Protein AF-A0A8S9HDH8-F1 (afdb_monomer_lite)

Structure (mmCIF, N/CA/C/O backbone):
data_AF-A0A8S9HDH8-F1
#
_entry.id   AF-A0A8S9HDH8-F1
#
loop_
_atom_site.group_PDB
_atom_site.id
_atom_site.type_symbol
_atom_site.label_atom_id
_atom_site.label_alt_id
_atom_site.label_comp_id
_atom_site.label_asym_id
_atom_site.label_entity_id
_atom_site.label_seq_id
_atom_site.pdbx_PDB_ins_code
_atom_site.Cartn_x
_atom_site.Cartn_y
_atom_site.Cartn_z
_atom_site.occupancy
_atom_site.B_iso_or_equiv
_atom_site.auth_seq_id
_atom_site.auth_comp_id
_atom_site.auth_asym_id
_atom_site.auth_atom_id
_atom_site.pdbx_PDB_model_num
ATOM 1 N N . MET A 1 1 ? -14.592 -12.353 -37.040 1.00 45.69 1 MET A N 1
ATOM 2 C CA . MET A 1 1 ? -13.306 -12.241 -36.327 1.00 45.69 1 MET A CA 1
ATOM 3 C C . MET A 1 1 ? -13.633 -12.365 -34.852 1.00 45.69 1 MET A C 1
ATOM 5 O O . MET A 1 1 ? -14.355 -11.521 -34.333 1.00 45.69 1 MET A O 1
ATOM 9 N N . GLU A 1 2 ? -13.282 -13.496 -34.252 1.00 48.47 2 GLU A N 1
ATOM 10 C CA . GLU A 1 2 ? -13.649 -13.841 -32.876 1.00 48.47 2 GLU A CA 1
ATOM 11 C C . GLU A 1 2 ? -12.754 -13.052 -31.911 1.00 48.47 2 GLU A C 1
ATOM 13 O O . GLU A 1 2 ? -11.534 -13.036 -32.070 1.00 48.47 2 GLU A O 1
ATOM 18 N N . LYS A 1 3 ? -13.358 -12.305 -30.980 1.00 42.41 3 LYS A N 1
ATOM 19 C CA . LYS A 1 3 ? -12.619 -11.524 -29.980 1.00 42.41 3 LYS A CA 1
ATOM 20 C C . LYS A 1 3 ? -12.257 -12.448 -28.823 1.00 42.41 3 LYS A C 1
ATOM 22 O O . LYS A 1 3 ? -13.151 -12.921 -28.127 1.00 42.41 3 LYS A O 1
ATOM 27 N N . VAL A 1 4 ? -10.964 -12.681 -28.629 1.00 42.66 4 VAL A N 1
ATOM 28 C CA . VAL A 1 4 ? -10.442 -13.410 -27.470 1.00 42.66 4 VAL A CA 1
ATOM 29 C C . VAL A 1 4 ? -10.281 -12.418 -26.322 1.00 42.66 4 VAL A C 1
ATOM 31 O O . VAL A 1 4 ? -9.554 -11.435 -26.446 1.00 42.66 4 VAL A O 1
ATOM 34 N N . ASP A 1 5 ? -11.006 -12.654 -25.233 1.00 46.06 5 ASP A N 1
ATOM 35 C CA . ASP A 1 5 ? -10.967 -11.836 -24.022 1.00 46.06 5 ASP A CA 1
ATOM 36 C C . ASP A 1 5 ? -9.889 -12.396 -23.080 1.00 46.06 5 ASP A C 1
ATOM 38 O O . ASP A 1 5 ? -9.964 -13.555 -22.657 1.00 46.06 5 ASP A O 1
ATOM 42 N N . VAL A 1 6 ? -8.848 -11.608 -22.800 1.00 47.72 6 VAL A N 1
ATOM 43 C CA . VAL A 1 6 ? -7.687 -12.059 -22.018 1.00 47.72 6 VAL A CA 1
ATOM 44 C C . VAL A 1 6 ? -8.043 -12.010 -20.534 1.00 47.72 6 VAL A C 1
ATOM 46 O O . VAL A 1 6 ? -8.053 -10.952 -19.909 1.00 47.72 6 VAL A O 1
ATOM 49 N N . LYS A 1 7 ? -8.352 -13.170 -19.951 1.00 47.00 7 LYS A N 1
ATOM 50 C CA . LYS A 1 7 ? -8.533 -13.318 -18.501 1.00 47.00 7 LYS A CA 1
ATOM 51 C C . LYS A 1 7 ? -7.158 -13.452 -17.845 1.00 47.00 7 LYS A C 1
ATOM 53 O O . LYS A 1 7 ? -6.376 -14.300 -18.259 1.00 47.00 7 LYS A O 1
ATOM 58 N N . CYS A 1 8 ? -6.873 -12.617 -16.842 1.00 50.47 8 CYS A N 1
ATOM 59 C CA . CYS A 1 8 ? -5.623 -12.638 -16.078 1.00 50.47 8 CYS A CA 1
ATOM 60 C C . CYS A 1 8 ? -5.217 -14.068 -15.681 1.00 50.47 8 CYS A C 1
ATOM 62 O O . CYS A 1 8 ? -6.031 -14.809 -15.126 1.00 50.47 8 CYS A O 1
ATOM 64 N N . ILE A 1 9 ? -3.955 -14.428 -15.923 1.00 56.94 9 ILE A N 1
ATOM 65 C CA . ILE A 1 9 ? -3.382 -15.697 -15.470 1.00 56.94 9 ILE A CA 1
ATOM 66 C C . ILE A 1 9 ? -3.136 -15.577 -13.962 1.00 56.94 9 ILE A C 1
ATOM 68 O O . ILE A 1 9 ? -2.291 -14.805 -13.515 1.00 56.94 9 ILE A O 1
ATOM 72 N N . LEU A 1 10 ? -3.920 -16.311 -13.172 1.00 51.31 10 LEU A N 1
ATOM 73 C CA . LEU A 1 10 ? -3.674 -16.528 -11.748 1.00 51.31 10 LEU A CA 1
ATOM 74 C C . LEU A 1 10 ? -2.905 -17.845 -11.607 1.00 51.31 10 LEU A C 1
ATOM 76 O O . LEU A 1 10 ? -3.476 -18.910 -11.829 1.00 51.31 10 LEU A O 1
ATOM 80 N N . GLY A 1 11 ? -1.625 -17.771 -11.251 1.00 54.56 11 GLY A N 1
ATOM 81 C CA . GLY A 1 11 ? -0.756 -18.936 -11.091 1.00 54.56 11 GLY A CA 1
ATOM 82 C C . GLY A 1 11 ? 0.621 -18.558 -10.550 1.00 54.56 11 GLY A C 1
ATOM 83 O O . GLY A 1 11 ? 0.938 -17.373 -10.432 1.00 54.56 11 GLY A O 1
ATOM 84 N N . ASP A 1 12 ? 1.411 -19.569 -10.189 1.00 55.09 12 ASP A N 1
ATOM 85 C CA . ASP A 1 12 ? 2.787 -19.400 -9.715 1.00 55.09 12 ASP A CA 1
ATOM 86 C C . ASP A 1 12 ? 3.665 -18.841 -10.856 1.00 55.09 12 ASP A C 1
ATOM 88 O O . ASP A 1 12 ? 3.761 -19.487 -11.905 1.00 55.09 12 ASP A O 1
ATOM 92 N N . PRO A 1 13 ? 4.275 -17.650 -10.702 1.00 59.09 13 PRO A N 1
ATOM 93 C CA . PRO A 1 13 ? 5.045 -17.001 -11.761 1.00 59.09 13 PRO A CA 1
ATOM 94 C C . PRO A 1 13 ? 6.203 -17.841 -12.306 1.00 59.09 13 PRO A C 1
ATOM 96 O O . PRO A 1 13 ? 6.537 -17.714 -13.482 1.00 59.09 13 PRO A O 1
ATOM 99 N N . GLU A 1 14 ? 6.812 -18.704 -11.486 1.00 63.38 14 GLU A N 1
ATOM 100 C CA . GLU A 1 14 ? 7.918 -19.562 -11.936 1.00 63.38 14 GLU A CA 1
ATOM 101 C C . GLU A 1 14 ? 7.429 -20.654 -12.898 1.00 63.38 14 GLU A C 1
ATOM 103 O O . GLU A 1 14 ? 8.111 -20.985 -13.869 1.00 63.38 14 GLU A O 1
ATOM 108 N N . LEU A 1 15 ? 6.212 -21.157 -12.671 1.00 60.22 15 LEU A N 1
ATOM 109 C CA . LEU A 1 15 ? 5.620 -22.286 -13.392 1.00 60.22 15 LEU A CA 1
ATOM 110 C C . LEU A 1 15 ? 5.023 -21.911 -14.757 1.00 60.22 15 LEU A C 1
ATOM 112 O O . LEU A 1 15 ? 4.694 -22.795 -15.541 1.00 60.22 15 LEU A O 1
ATOM 116 N N . HIS A 1 16 ? 4.830 -20.615 -15.005 1.00 59.84 16 HIS A N 1
ATOM 117 C CA . HIS A 1 16 ? 4.187 -20.076 -16.209 1.00 59.84 16 HIS A CA 1
ATOM 118 C C . HIS A 1 16 ? 5.083 -19.085 -16.961 1.00 59.84 16 HIS A C 1
ATOM 120 O O . HIS A 1 16 ? 4.613 -18.342 -17.822 1.00 59.84 16 HIS A O 1
ATOM 126 N N . SER A 1 17 ? 6.368 -19.045 -16.606 1.00 59.41 17 SER A N 1
ATOM 127 C CA . SER A 1 17 ? 7.366 -18.161 -17.211 1.00 59.41 17 SER A CA 1
ATOM 128 C C . SER A 1 17 ? 7.632 -18.486 -18.686 1.00 59.41 17 SER A C 1
ATOM 130 O O . SER A 1 17 ? 7.970 -17.597 -19.457 1.00 59.41 17 SER A O 1
ATOM 132 N N . ASP A 1 18 ? 7.408 -19.735 -19.088 1.00 65.06 18 ASP A N 1
ATOM 133 C CA . ASP A 1 18 ? 7.492 -20.243 -20.458 1.00 65.06 18 ASP A CA 1
ATOM 134 C C . ASP A 1 18 ? 6.336 -19.785 -21.364 1.00 65.06 18 ASP A C 1
ATOM 136 O O . ASP A 1 18 ? 6.474 -19.786 -22.585 1.00 65.06 18 ASP A O 1
ATOM 140 N N . LEU A 1 19 ? 5.205 -19.372 -20.779 1.00 60.44 19 LEU A N 1
ATOM 141 C CA . LEU A 1 19 ? 4.045 -18.840 -21.506 1.00 60.44 19 LEU A CA 1
ATOM 142 C C . LEU A 1 19 ? 4.206 -17.364 -21.897 1.00 60.44 19 LEU A C 1
ATOM 144 O O . LEU A 1 19 ? 3.358 -16.823 -22.609 1.00 60.44 19 LEU A O 1
ATOM 148 N N . VAL A 1 20 ? 5.261 -16.707 -21.414 1.00 57.09 20 VAL A N 1
ATOM 149 C CA . VAL A 1 20 ? 5.584 -15.315 -21.724 1.00 57.09 20 VAL A CA 1
ATOM 150 C C . VAL A 1 20 ? 6.832 -15.316 -22.603 1.00 57.09 20 VAL A C 1
ATOM 152 O O . VAL A 1 20 ? 7.953 -15.388 -22.104 1.00 57.09 20 VAL A O 1
ATOM 155 N N . GLU A 1 21 ? 6.633 -15.267 -23.922 1.00 57.78 21 GLU A N 1
ATOM 156 C CA . GLU A 1 21 ? 7.729 -15.041 -24.870 1.00 57.78 21 GLU A CA 1
ATOM 157 C C . GLU A 1 21 ? 8.337 -13.662 -24.603 1.00 57.78 21 GLU A C 1
ATOM 159 O O . GLU A 1 21 ? 7.633 -12.659 -24.683 1.00 57.78 21 GLU A O 1
ATOM 164 N N . ASP A 1 22 ? 9.627 -13.657 -24.257 1.00 58.78 22 ASP A N 1
ATOM 165 C CA . ASP A 1 22 ? 10.461 -12.497 -23.947 1.00 58.78 22 ASP A CA 1
ATOM 166 C C . ASP A 1 22 ? 9.836 -11.524 -22.935 1.00 58.78 22 ASP A C 1
ATOM 168 O O . ASP A 1 22 ? 9.003 -10.678 -23.256 1.00 58.78 22 ASP A O 1
ATOM 172 N N . VAL A 1 23 ? 10.294 -11.593 -21.678 1.00 56.50 23 VAL A N 1
ATOM 173 C CA . VAL A 1 23 ? 9.988 -10.548 -20.694 1.00 56.50 23 VAL A CA 1
ATOM 174 C C . VAL A 1 23 ? 10.459 -9.220 -21.273 1.00 56.50 23 VAL A C 1
ATOM 176 O O . VAL A 1 23 ? 11.662 -8.966 -21.361 1.00 56.50 23 VAL A O 1
ATOM 179 N N . ASP A 1 24 ? 9.491 -8.400 -21.675 1.00 69.75 24 ASP A N 1
ATOM 180 C CA . ASP A 1 24 ? 9.718 -7.080 -22.233 1.00 69.75 24 ASP A CA 1
ATOM 181 C C . ASP A 1 24 ? 10.707 -6.329 -21.333 1.00 69.75 24 ASP A C 1
ATOM 183 O O . ASP A 1 24 ? 10.499 -6.178 -20.120 1.00 69.75 24 ASP A O 1
ATOM 187 N N . CYS A 1 25 ? 11.829 -5.900 -21.911 1.00 69.50 25 CYS A N 1
ATOM 188 C CA . CYS A 1 25 ? 12.860 -5.191 -21.167 1.00 69.50 25 CYS A CA 1
ATOM 189 C C . CYS A 1 25 ? 12.294 -3.906 -20.539 1.00 69.50 25 CYS A C 1
ATOM 191 O O . CYS A 1 25 ? 12.777 -3.466 -19.495 1.00 69.50 25 CYS A O 1
ATOM 193 N N . GLU A 1 26 ? 11.219 -3.353 -21.108 1.00 76.75 26 GLU A N 1
ATOM 194 C CA . GLU A 1 26 ? 10.465 -2.228 -20.565 1.00 76.75 26 GLU A CA 1
ATOM 195 C C . GLU A 1 26 ? 9.674 -2.624 -19.308 1.00 76.75 26 GLU A C 1
ATOM 197 O O . GLU A 1 26 ? 9.707 -1.902 -18.306 1.00 76.75 26 GLU A O 1
ATOM 202 N N . PHE A 1 27 ? 9.054 -3.810 -19.291 1.00 76.62 27 PHE A N 1
ATOM 203 C CA . PHE A 1 27 ? 8.367 -4.342 -18.111 1.00 76.62 27 PHE A CA 1
ATOM 204 C C . PHE A 1 27 ? 9.340 -4.588 -16.952 1.00 76.62 27 PHE A C 1
ATOM 206 O O . PHE A 1 27 ? 9.060 -4.207 -15.812 1.00 76.62 27 PHE A O 1
ATOM 213 N N . GLY A 1 28 ? 10.524 -5.140 -17.244 1.00 79.12 28 GLY A N 1
ATOM 214 C CA . GLY A 1 28 ? 11.586 -5.325 -16.249 1.00 79.12 28 GLY A CA 1
ATOM 215 C C . GLY A 1 28 ? 11.980 -4.015 -15.555 1.00 79.12 28 GLY A C 1
ATOM 216 O O . GLY A 1 28 ? 12.100 -3.967 -14.329 1.00 79.12 28 GLY A O 1
ATOM 217 N N . ARG A 1 29 ? 12.076 -2.916 -16.314 1.00 82.06 29 ARG A N 1
ATOM 218 C CA . ARG A 1 29 ? 12.399 -1.584 -15.773 1.00 82.06 29 ARG A CA 1
ATOM 219 C C . ARG A 1 29 ? 11.306 -1.030 -14.860 1.00 82.06 29 ARG A C 1
ATOM 221 O O . ARG A 1 29 ? 11.620 -0.430 -13.832 1.00 82.06 29 ARG A O 1
ATOM 228 N N . VAL A 1 30 ? 10.033 -1.255 -15.189 1.00 79.00 30 VAL A N 1
ATOM 229 C CA . VAL A 1 30 ? 8.907 -0.862 -14.322 1.00 79.00 30 VAL A CA 1
ATOM 230 C C . VAL A 1 30 ? 8.920 -1.664 -13.019 1.00 79.00 30 VAL A C 1
ATOM 232 O O . VAL A 1 30 ? 8.732 -1.099 -11.941 1.00 79.00 30 VAL A O 1
ATOM 235 N N . VAL A 1 31 ? 9.189 -2.970 -13.092 1.00 80.31 31 VAL A N 1
ATOM 236 C CA . VAL A 1 31 ? 9.298 -3.829 -11.904 1.00 80.31 31 VAL A CA 1
ATOM 237 C C . VAL A 1 31 ? 10.435 -3.363 -10.990 1.00 80.31 31 VAL A C 1
ATOM 239 O O . VAL A 1 31 ? 10.245 -3.266 -9.775 1.00 80.31 31 VAL A O 1
ATOM 242 N N . ASP A 1 32 ? 11.596 -3.026 -11.548 1.00 83.69 32 ASP A N 1
ATOM 243 C CA . ASP A 1 32 ? 12.739 -2.552 -10.764 1.00 83.69 32 ASP A CA 1
ATOM 244 C C . ASP A 1 32 ? 12.499 -1.174 -10.131 1.00 83.69 32 ASP A C 1
ATOM 246 O O . ASP A 1 32 ? 12.892 -0.947 -8.984 1.00 83.69 32 ASP A O 1
ATOM 250 N N . LEU A 1 33 ? 11.772 -0.278 -10.804 1.00 83.75 33 LEU A N 1
ATOM 251 C CA . LEU A 1 33 ? 11.292 0.974 -10.210 1.00 83.75 33 LEU A CA 1
ATOM 252 C C . LEU A 1 33 ? 10.417 0.730 -8.979 1.00 83.75 33 LEU A C 1
ATOM 254 O O . LEU A 1 33 ? 10.632 1.339 -7.928 1.00 83.75 33 LEU A O 1
ATOM 258 N N . VAL A 1 34 ? 9.445 -0.178 -9.089 1.00 80.81 34 VAL A N 1
ATOM 259 C CA . VAL A 1 34 ? 8.546 -0.516 -7.977 1.00 80.81 34 VAL A CA 1
ATOM 260 C C . VAL A 1 34 ? 9.332 -1.118 -6.811 1.00 80.81 34 VAL A C 1
ATOM 262 O O . VAL A 1 34 ? 9.118 -0.722 -5.664 1.00 80.81 34 VAL A O 1
ATOM 265 N N . LYS A 1 35 ? 10.302 -2.003 -7.081 1.00 80.06 35 LYS A N 1
ATOM 266 C CA . LYS A 1 35 ? 11.200 -2.554 -6.047 1.00 80.06 35 LYS A CA 1
ATOM 267 C C . LYS A 1 35 ? 12.017 -1.474 -5.336 1.00 80.06 35 LYS A C 1
ATOM 269 O O . LYS A 1 35 ? 12.254 -1.591 -4.138 1.00 80.06 35 LYS A O 1
ATOM 274 N N . ARG A 1 36 ? 12.416 -0.413 -6.045 1.00 77.94 36 ARG A N 1
ATOM 275 C CA . ARG A 1 36 ? 13.120 0.750 -5.475 1.00 77.94 36 ARG A CA 1
ATOM 276 C C . ARG A 1 36 ? 12.201 1.708 -4.701 1.00 77.94 36 ARG A C 1
ATOM 278 O O . ARG A 1 36 ? 12.675 2.728 -4.212 1.00 77.94 36 ARG A O 1
ATOM 285 N N . GLY A 1 37 ? 10.911 1.390 -4.570 1.00 74.81 37 GLY A N 1
ATOM 286 C CA . GLY A 1 37 ? 9.948 2.167 -3.787 1.00 74.81 37 GLY A CA 1
ATOM 287 C C . GLY A 1 37 ? 9.086 3.123 -4.609 1.00 74.81 37 GLY A C 1
ATOM 288 O O . GLY A 1 37 ? 8.361 3.934 -4.029 1.00 74.81 37 GLY A O 1
ATOM 289 N N . TYR A 1 38 ? 9.120 3.036 -5.942 1.00 81.12 38 TYR A N 1
ATOM 290 C CA . TYR A 1 38 ? 8.203 3.799 -6.779 1.00 81.12 38 TYR A CA 1
ATOM 291 C C . TYR A 1 38 ? 6.755 3.345 -6.559 1.00 81.12 38 TYR A C 1
ATOM 293 O O . TYR A 1 38 ? 6.435 2.155 -6.607 1.00 81.12 38 TYR A O 1
ATOM 301 N N . ARG A 1 39 ? 5.857 4.309 -6.350 1.00 83.44 39 ARG A N 1
ATOM 302 C CA . ARG A 1 39 ? 4.415 4.075 -6.251 1.00 83.44 39 ARG A CA 1
ATOM 303 C C . ARG A 1 39 ? 3.730 4.646 -7.482 1.00 83.44 39 ARG A C 1
ATOM 305 O O . ARG A 1 39 ? 3.717 5.859 -7.665 1.00 83.44 39 ARG A O 1
ATOM 312 N N . LEU A 1 40 ? 3.122 3.764 -8.273 1.00 80.31 40 LEU A N 1
ATOM 313 C CA . LEU A 1 40 ? 2.311 4.134 -9.432 1.00 80.31 40 LEU A CA 1
ATOM 314 C C . LEU A 1 40 ? 1.243 5.157 -9.040 1.00 80.31 40 LEU A C 1
ATOM 316 O O . LEU A 1 40 ? 0.461 4.930 -8.108 1.00 80.31 40 LEU A O 1
ATOM 320 N N . LYS A 1 41 ? 1.188 6.281 -9.759 1.00 83.81 41 LYS A N 1
ATOM 321 C CA . LYS A 1 41 ? 0.139 7.277 -9.547 1.00 83.81 41 LYS A CA 1
ATOM 322 C C . LYS A 1 41 ? -1.139 6.799 -10.219 1.00 83.81 41 LYS A C 1
ATOM 324 O O . LYS A 1 41 ? -1.133 6.016 -11.167 1.00 83.81 41 LYS A O 1
ATOM 329 N N . ARG A 1 42 ? -2.271 7.335 -9.760 1.00 78.69 42 ARG A N 1
ATOM 330 C CA . ARG A 1 42 ? -3.588 7.041 -10.346 1.00 78.69 42 ARG A CA 1
ATOM 331 C C . ARG A 1 42 ? -3.612 7.273 -11.859 1.00 78.69 42 ARG A C 1
ATOM 333 O O . ARG A 1 42 ? -4.288 6.546 -12.571 1.00 78.69 42 ARG A O 1
ATOM 340 N N . GLN A 1 43 ? -2.905 8.295 -12.328 1.00 78.06 43 GLN A N 1
ATOM 341 C CA . GLN A 1 43 ? -2.871 8.659 -13.739 1.00 78.06 43 GLN A CA 1
ATOM 342 C C . GLN A 1 43 ? -2.054 7.663 -14.568 1.00 78.06 43 GLN A C 1
ATOM 344 O O . GLN A 1 43 ? -2.531 7.237 -15.612 1.00 78.06 43 GLN A O 1
ATOM 349 N N . ASP A 1 44 ? -0.906 7.212 -14.061 1.00 81.62 44 ASP A N 1
ATOM 350 C CA . ASP A 1 44 ? -0.095 6.167 -14.702 1.00 81.62 44 ASP A CA 1
ATOM 351 C C . ASP A 1 44 ? -0.877 4.851 -14.795 1.00 81.62 44 ASP A C 1
ATOM 353 O O . ASP A 1 44 ? -0.862 4.178 -15.822 1.00 81.62 44 ASP A O 1
ATOM 357 N N . TRP A 1 45 ? -1.651 4.534 -13.750 1.00 80.06 45 TRP A N 1
ATOM 358 C CA . TRP A 1 45 ? -2.556 3.384 -13.741 1.00 80.06 45 TRP A CA 1
ATOM 359 C C . TRP A 1 45 ? -3.666 3.489 -14.792 1.00 80.06 45 TRP A C 1
ATOM 361 O O . TRP A 1 45 ? -3.953 2.520 -15.487 1.00 80.06 45 TRP A O 1
ATOM 371 N N . LEU A 1 46 ? -4.297 4.661 -14.916 1.00 77.38 46 LEU A N 1
ATOM 372 C CA . LEU A 1 46 ? -5.356 4.893 -15.904 1.00 77.38 46 LEU A CA 1
ATOM 373 C C . LEU A 1 46 ? -4.825 4.870 -17.340 1.00 77.38 46 LEU A C 1
ATOM 375 O O . LEU A 1 46 ? -5.528 4.416 -18.238 1.00 77.38 46 LEU A O 1
ATOM 379 N N . ASN A 1 47 ? -3.602 5.354 -17.542 1.00 84.81 47 ASN A N 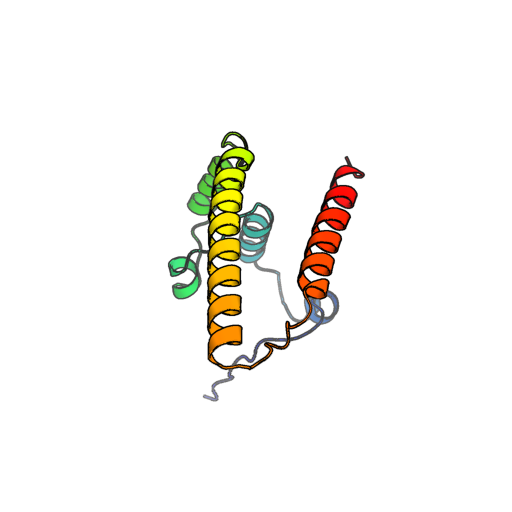1
ATOM 380 C CA . ASN A 1 47 ? -2.956 5.391 -18.848 1.00 84.81 47 ASN A CA 1
ATOM 381 C C . ASN A 1 47 ? -2.317 4.046 -19.225 1.00 84.81 47 ASN A C 1
ATOM 383 O O . ASN A 1 47 ? -2.042 3.819 -20.399 1.00 84.81 47 ASN A O 1
ATOM 387 N N . GLY A 1 48 ? -2.066 3.170 -18.246 1.00 79.81 48 GLY A N 1
ATOM 388 C CA . GLY A 1 48 ? -1.359 1.906 -18.453 1.00 79.81 48 GLY A CA 1
ATOM 389 C C . GLY A 1 48 ? 0.112 2.087 -18.845 1.00 79.81 48 GLY A C 1
ATOM 390 O O . GLY A 1 48 ? 0.700 1.176 -19.416 1.00 79.81 48 GLY A O 1
ATOM 391 N N . SER A 1 49 ? 0.703 3.254 -18.573 1.00 82.19 49 SER A N 1
ATOM 392 C CA . SER A 1 49 ? 2.060 3.613 -19.001 1.00 82.19 49 SER A CA 1
ATOM 393 C C . SER A 1 49 ? 2.757 4.474 -17.952 1.00 82.19 49 SER A C 1
ATOM 395 O O . SER A 1 49 ? 2.114 5.329 -17.340 1.00 82.19 49 SER A O 1
ATOM 397 N N . VAL A 1 50 ? 4.072 4.308 -17.802 1.00 84.25 50 VAL A N 1
ATOM 398 C CA . VAL A 1 50 ? 4.908 5.057 -16.850 1.00 84.25 50 VAL A CA 1
ATOM 399 C C . VAL A 1 50 ? 6.058 5.729 -17.587 1.00 84.25 50 VAL A C 1
ATOM 401 O O . VAL A 1 50 ? 6.752 5.084 -18.370 1.00 84.25 50 VAL A O 1
ATOM 404 N N . ASP A 1 51 ? 6.306 7.005 -17.290 1.00 88.81 51 ASP A N 1
ATOM 405 C CA . ASP A 1 51 ? 7.548 7.670 -17.686 1.00 88.81 51 ASP A CA 1
ATOM 406 C C . ASP A 1 51 ? 8.675 7.265 -16.725 1.00 88.81 51 ASP A C 1
ATOM 408 O O . ASP A 1 51 ? 8.735 7.704 -15.572 1.00 88.81 51 ASP A O 1
ATOM 412 N N . ILE A 1 52 ? 9.561 6.395 -17.210 1.00 85.69 52 ILE A N 1
ATOM 413 C CA . ILE A 1 52 ? 10.645 5.813 -16.418 1.00 85.69 52 ILE A CA 1
ATOM 414 C C . ILE A 1 52 ? 11.614 6.885 -15.905 1.00 85.69 52 ILE A C 1
ATOM 416 O O . ILE A 1 52 ? 12.023 6.816 -14.751 1.00 85.69 52 ILE A O 1
ATOM 420 N N . ALA A 1 53 ? 11.952 7.896 -16.709 1.00 86.06 53 ALA A N 1
ATOM 421 C CA . ALA A 1 53 ? 12.933 8.909 -16.314 1.00 86.06 53 ALA A CA 1
ATOM 422 C C . ALA A 1 53 ? 12.398 9.792 -15.177 1.00 86.06 53 ALA A C 1
ATOM 424 O O . ALA A 1 53 ? 13.114 10.116 -14.227 1.00 86.06 53 ALA A O 1
ATOM 425 N N . VAL A 1 54 ? 11.112 10.144 -15.249 1.00 86.19 54 VAL A N 1
ATOM 426 C CA . VAL A 1 54 ? 10.430 10.897 -14.188 1.00 86.19 54 VAL A CA 1
ATOM 427 C C . VAL A 1 54 ? 10.314 10.058 -12.915 1.00 86.19 54 VAL A C 1
ATOM 429 O O . VAL A 1 54 ? 10.557 10.566 -11.818 1.00 86.19 54 VAL A O 1
ATOM 432 N N . ALA A 1 55 ? 9.972 8.775 -13.054 1.00 84.88 55 ALA A N 1
ATOM 433 C CA . ALA A 1 55 ? 9.854 7.850 -11.935 1.00 84.88 55 ALA A CA 1
ATOM 434 C C . ALA A 1 55 ? 11.198 7.609 -11.226 1.00 84.88 55 ALA A C 1
ATOM 436 O O . ALA A 1 55 ? 11.249 7.640 -9.997 1.00 84.88 55 ALA A O 1
ATOM 437 N N . GLU A 1 56 ? 12.292 7.433 -11.974 1.00 85.56 56 GLU A N 1
ATOM 438 C CA . GLU A 1 56 ? 13.644 7.261 -11.424 1.00 85.56 56 GLU A CA 1
ATOM 439 C C . GLU A 1 56 ? 14.074 8.489 -10.611 1.00 85.56 56 GLU A C 1
ATOM 441 O O . GLU A 1 56 ? 14.486 8.354 -9.459 1.00 85.56 56 GLU A O 1
ATOM 446 N N . ALA A 1 57 ? 13.885 9.695 -11.155 1.00 84.38 57 ALA A N 1
ATOM 447 C CA . ALA A 1 57 ? 14.221 10.935 -10.457 1.00 84.38 57 ALA A CA 1
ATOM 448 C C . ALA A 1 57 ? 13.404 11.138 -9.166 1.00 84.38 57 ALA A C 1
ATOM 450 O O . ALA A 1 57 ? 13.911 11.671 -8.176 1.00 84.38 57 ALA A O 1
ATOM 451 N N . GLU A 1 58 ? 12.136 10.717 -9.155 1.00 81.88 58 GLU A N 1
ATOM 452 C CA . GLU A 1 58 ? 11.279 10.766 -7.967 1.00 81.88 58 GLU A CA 1
ATOM 453 C C . GLU A 1 58 ? 11.758 9.795 -6.882 1.00 81.88 58 GLU A C 1
ATOM 455 O O . GLU A 1 58 ? 11.867 10.174 -5.714 1.00 81.88 58 GLU A O 1
ATOM 460 N N . VAL A 1 59 ? 12.089 8.563 -7.270 1.00 82.00 59 VAL A N 1
ATOM 461 C CA . VAL A 1 59 ? 12.654 7.544 -6.378 1.00 82.00 59 VAL A CA 1
ATOM 462 C C . VAL A 1 59 ? 13.967 8.025 -5.765 1.00 82.00 59 VAL A C 1
ATOM 464 O O . VAL A 1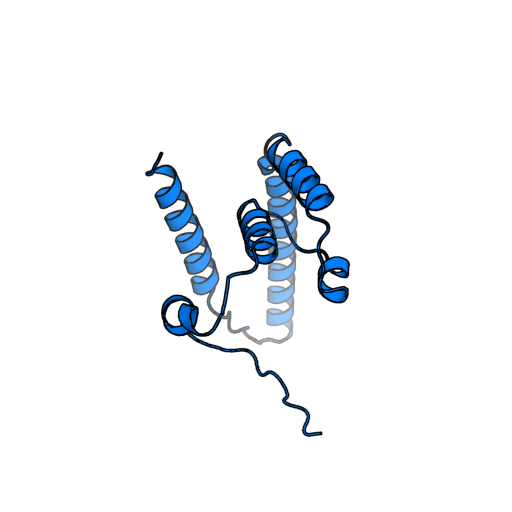 59 ? 14.134 7.964 -4.548 1.00 82.00 59 VAL A O 1
ATOM 467 N N . ASP A 1 60 ? 14.873 8.564 -6.576 1.00 80.56 60 ASP A N 1
ATOM 468 C CA . ASP A 1 60 ? 16.179 9.025 -6.104 1.00 80.56 60 ASP A CA 1
ATOM 469 C C . ASP A 1 60 ? 16.051 10.234 -5.170 1.00 80.56 60 ASP A C 1
ATOM 471 O O . ASP A 1 60 ? 16.756 10.325 -4.162 1.00 80.56 60 ASP A O 1
ATOM 475 N N . LYS A 1 61 ? 15.087 11.125 -5.427 1.00 76.81 61 LYS A N 1
ATOM 476 C CA . LYS A 1 61 ? 14.754 12.235 -4.526 1.00 76.81 61 LYS A CA 1
ATOM 477 C C . LYS A 1 61 ? 14.196 11.749 -3.187 1.00 76.81 61 LYS A C 1
ATOM 479 O O . LYS A 1 61 ? 14.581 12.280 -2.147 1.00 76.81 61 LYS A O 1
ATOM 484 N N . ASN A 1 62 ? 13.310 10.756 -3.204 1.00 69.25 62 ASN A N 1
ATOM 485 C CA . ASN A 1 62 ? 12.721 10.181 -1.993 1.00 69.25 62 ASN A CA 1
ATOM 486 C C . ASN A 1 62 ? 13.763 9.435 -1.149 1.00 69.25 62 ASN A C 1
ATOM 488 O O . ASN A 1 62 ? 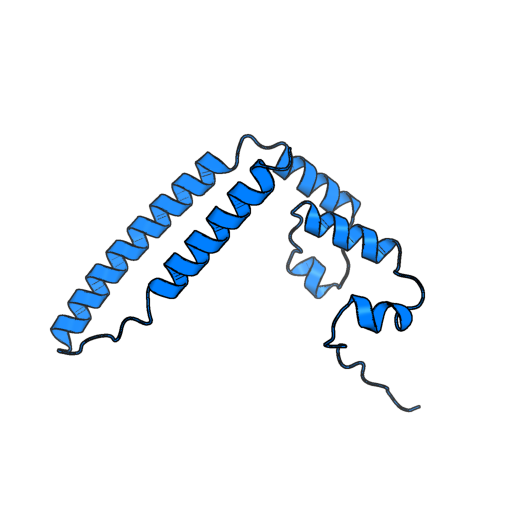13.728 9.521 0.075 1.00 69.25 62 ASN A O 1
ATOM 492 N N . ASN A 1 63 ? 14.719 8.771 -1.800 1.00 66.06 63 ASN A N 1
ATOM 493 C CA . ASN A 1 63 ? 15.824 8.071 -1.142 1.00 66.06 63 ASN A CA 1
ATOM 494 C C . ASN A 1 63 ? 16.926 9.019 -0.639 1.00 66.06 63 ASN A C 1
ATOM 496 O O . ASN A 1 63 ? 17.656 8.671 0.284 1.00 66.06 63 ASN A O 1
ATOM 500 N N . SER A 1 64 ? 17.047 10.213 -1.227 1.00 64.62 64 SER A N 1
ATOM 501 C CA . SER A 1 64 ? 18.012 11.241 -0.809 1.00 64.62 64 SER A CA 1
ATOM 502 C C . SER A 1 64 ? 17.494 12.152 0.310 1.00 64.62 64 SER A C 1
ATOM 504 O O . SER A 1 64 ? 18.258 12.945 0.863 1.00 64.62 64 SER A O 1
ATOM 506 N N . ALA A 1 65 ? 16.200 12.090 0.634 1.00 58.09 65 ALA A N 1
ATOM 507 C CA . ALA A 1 65 ? 15.625 12.897 1.700 1.00 58.09 65 ALA A CA 1
ATOM 508 C C . ALA A 1 65 ? 16.127 12.414 3.080 1.00 58.09 65 ALA A C 1
ATOM 510 O O . ALA A 1 65 ? 16.165 11.206 3.324 1.00 58.09 65 ALA A O 1
ATOM 511 N N . PRO A 1 66 ? 16.489 13.327 4.008 1.00 51.69 66 PRO A N 1
ATOM 512 C CA . PRO A 1 66 ? 16.808 12.966 5.386 1.00 51.69 66 PRO A CA 1
ATOM 513 C C . PRO A 1 66 ? 15.645 12.176 5.985 1.00 51.69 66 PRO A C 1
ATOM 515 O O . PRO A 1 66 ? 14.492 12.563 5.803 1.00 51.69 66 PRO A O 1
ATOM 518 N N . GLY A 1 67 ? 15.979 11.072 6.657 1.00 51.25 67 GLY A N 1
ATOM 519 C CA . GLY A 1 67 ? 15.076 10.021 7.121 1.00 51.25 67 GLY A CA 1
ATOM 520 C C . GLY A 1 67 ? 13.625 10.451 7.345 1.00 51.25 67 GLY A C 1
ATOM 521 O O . GLY A 1 67 ? 13.310 11.215 8.254 1.00 51.25 67 GLY A O 1
ATOM 522 N N . ILE A 1 68 ? 12.753 9.846 6.540 1.00 53.84 68 ILE A N 1
ATOM 523 C CA . ILE A 1 68 ? 11.287 9.767 6.649 1.00 53.84 68 ILE A CA 1
ATOM 524 C C . ILE A 1 68 ? 10.785 9.523 8.097 1.00 53.84 68 ILE A C 1
ATOM 526 O O . ILE A 1 68 ? 9.643 9.847 8.418 1.00 53.84 68 ILE A O 1
ATOM 530 N N . ASP A 1 69 ? 11.659 9.038 8.979 1.00 57.75 69 ASP A N 1
ATOM 531 C CA . ASP A 1 69 ? 11.449 8.725 10.394 1.00 57.75 69 ASP A CA 1
ATOM 532 C C . ASP A 1 69 ? 10.747 9.841 11.194 1.00 57.75 69 ASP A C 1
ATOM 534 O O . ASP A 1 69 ? 9.810 9.566 11.937 1.00 57.75 69 ASP A O 1
ATOM 538 N N . VAL A 1 70 ? 11.106 11.118 10.999 1.00 56.62 70 VAL A N 1
ATOM 539 C CA . VAL A 1 70 ? 10.503 12.227 11.775 1.00 56.62 70 VAL A CA 1
ATOM 540 C C . VAL A 1 70 ? 9.065 12.532 11.328 1.00 56.62 70 VAL A C 1
ATOM 542 O O . VAL A 1 70 ? 8.183 12.740 12.160 1.00 56.62 70 VAL A O 1
ATOM 545 N N . ILE A 1 71 ? 8.803 12.518 10.017 1.00 63.47 71 ILE A N 1
ATOM 546 C CA . ILE A 1 71 ? 7.473 12.811 9.451 1.00 63.47 71 ILE A CA 1
ATOM 547 C C . ILE A 1 71 ? 6.509 11.646 9.705 1.00 63.47 71 ILE A C 1
ATOM 549 O O . ILE A 1 71 ? 5.319 11.857 9.958 1.00 63.47 71 ILE A O 1
ATOM 553 N N . ASP A 1 72 ? 7.003 10.414 9.636 1.00 75.00 72 ASP A N 1
ATOM 554 C CA . ASP A 1 72 ? 6.195 9.237 9.928 1.00 75.00 72 ASP A CA 1
ATOM 555 C C . ASP A 1 72 ? 5.892 9.125 11.424 1.00 75.00 72 ASP A C 1
ATOM 557 O O . ASP A 1 72 ? 4.762 8.785 11.774 1.00 75.00 72 ASP A O 1
ATOM 561 N N . GLN A 1 73 ? 6.812 9.532 12.305 1.00 73.06 73 GLN A N 1
ATOM 562 C CA . GLN A 1 73 ? 6.555 9.593 13.744 1.00 73.06 73 GLN A CA 1
ATOM 563 C C . GLN A 1 73 ? 5.432 10.582 14.101 1.00 73.06 73 GLN A C 1
ATOM 565 O O . GLN A 1 73 ? 4.525 10.226 14.855 1.00 73.06 73 GLN A O 1
ATOM 570 N N . GLU A 1 74 ? 5.421 11.788 13.522 1.00 80.50 74 GLU A N 1
ATOM 571 C CA . GLU A 1 74 ? 4.337 12.763 13.740 1.00 80.50 74 GLU A CA 1
ATOM 572 C C . GLU A 1 74 ? 2.981 12.250 13.227 1.00 80.50 74 GLU A C 1
ATOM 574 O O . GLU A 1 74 ? 1.946 12.407 13.886 1.00 80.50 74 GLU A O 1
ATOM 579 N N . LYS A 1 75 ? 2.966 11.589 12.061 1.00 85.06 75 LYS A N 1
ATOM 580 C CA . LYS A 1 75 ? 1.748 10.971 11.512 1.00 85.06 75 LYS A CA 1
ATOM 581 C C . LYS A 1 75 ? 1.254 9.819 12.383 1.00 85.06 75 LYS A C 1
ATOM 583 O O . LYS A 1 75 ? 0.045 9.708 12.597 1.00 85.06 75 LYS A O 1
ATOM 588 N N . ILE A 1 76 ? 2.158 8.982 12.894 1.00 82.56 76 ILE A N 1
ATOM 589 C CA . ILE A 1 76 ? 1.836 7.886 13.816 1.00 82.56 76 ILE A CA 1
ATOM 590 C C . ILE A 1 76 ? 1.251 8.450 15.110 1.00 82.56 76 ILE A C 1
ATOM 592 O O . ILE A 1 76 ? 0.207 7.977 15.561 1.00 82.56 76 ILE A O 1
ATOM 596 N N . GLU A 1 77 ? 1.857 9.491 15.682 1.00 85.69 77 GLU A N 1
ATOM 597 C CA . GLU A 1 77 ? 1.352 10.130 16.897 1.00 85.69 77 GLU A CA 1
ATOM 598 C C . GLU A 1 77 ? -0.049 10.723 16.676 1.00 85.69 77 GLU A C 1
ATOM 600 O O . GLU A 1 77 ? -0.961 10.514 17.482 1.00 85.69 77 GLU A O 1
ATOM 605 N N . PHE A 1 78 ? -0.262 11.410 15.550 1.00 89.94 78 PHE A N 1
ATOM 606 C CA . PHE A 1 78 ? -1.565 11.962 15.182 1.00 89.94 78 PHE A CA 1
ATOM 607 C C . PHE A 1 78 ? -2.642 10.881 15.026 1.00 89.94 78 PHE A C 1
ATOM 609 O O . PHE A 1 78 ? -3.750 11.021 15.557 1.00 89.94 78 PHE A O 1
ATOM 616 N N . LEU A 1 79 ? -2.332 9.796 14.310 1.00 91.25 79 LEU A N 1
ATOM 617 C CA . LEU A 1 79 ? -3.254 8.676 14.128 1.00 91.25 79 LEU A CA 1
ATOM 618 C C . LEU A 1 79 ? -3.556 7.984 15.460 1.00 91.25 79 LEU A C 1
ATOM 620 O O . LEU A 1 79 ? -4.720 7.704 15.737 1.00 91.25 79 LEU A O 1
ATOM 624 N N . THR A 1 80 ? -2.550 7.806 16.317 1.00 90.31 80 THR A N 1
ATOM 625 C CA . THR A 1 80 ? -2.706 7.228 17.660 1.00 90.31 80 THR A CA 1
ATOM 626 C C . THR A 1 80 ? -3.681 8.052 18.504 1.00 90.31 80 THR A C 1
ATOM 628 O O . THR A 1 80 ? -4.633 7.501 19.054 1.00 90.31 80 THR A O 1
ATOM 631 N N . LYS A 1 81 ? -3.533 9.386 18.531 1.00 93.00 81 LYS A N 1
ATOM 632 C CA . LYS A 1 81 ? -4.466 10.286 19.240 1.00 93.00 81 LYS A CA 1
ATOM 633 C C . LYS A 1 81 ? -5.903 10.164 18.723 1.00 93.00 81 LYS A C 1
ATOM 635 O O . LYS A 1 81 ? -6.849 10.176 19.510 1.00 93.00 81 LYS A O 1
ATOM 640 N N . LYS A 1 82 ? -6.086 10.029 17.405 1.00 93.06 82 LYS A N 1
ATOM 641 C CA . LYS A 1 82 ? -7.416 9.831 16.807 1.00 93.06 82 LYS A CA 1
ATOM 642 C C . LYS A 1 82 ? -8.033 8.484 17.170 1.00 93.06 82 LYS A C 1
ATOM 644 O O . LYS A 1 82 ? -9.228 8.452 17.448 1.00 93.06 82 LYS A O 1
ATOM 649 N N . VAL A 1 83 ? -7.247 7.406 17.167 1.00 89.81 83 VAL A N 1
ATOM 650 C CA . VAL A 1 83 ? -7.719 6.066 17.547 1.00 89.81 83 VAL A CA 1
ATOM 651 C C . VAL A 1 83 ? -8.213 6.072 18.991 1.00 89.81 83 VAL A C 1
ATOM 653 O O . VAL A 1 83 ? -9.357 5.698 19.219 1.00 89.81 83 VAL A O 1
ATOM 656 N N . VAL A 1 84 ? -7.434 6.620 19.931 1.00 92.69 84 VAL A N 1
ATOM 657 C CA . VAL A 1 84 ? -7.839 6.729 21.346 1.00 92.69 84 VAL A CA 1
ATOM 658 C C . VAL A 1 84 ? -9.150 7.513 21.501 1.00 92.69 84 VAL A C 1
ATOM 660 O O . VAL A 1 84 ? -10.073 7.062 22.173 1.00 92.69 84 VAL A O 1
ATOM 663 N N . SER A 1 85 ? -9.291 8.654 20.815 1.00 93.19 85 SER A N 1
ATOM 664 C CA . SER A 1 85 ? -10.533 9.443 20.863 1.00 93.19 85 SER A CA 1
ATOM 665 C C . SER A 1 85 ? -11.747 8.692 20.296 1.00 93.19 85 SER A C 1
ATOM 667 O O . SER A 1 85 ? -12.873 8.873 20.766 1.00 93.19 85 SER A O 1
ATOM 669 N N . LEU A 1 86 ? -11.548 7.867 19.266 1.00 92.94 86 LEU A N 1
ATOM 670 C CA . LEU A 1 86 ? -12.613 7.037 18.705 1.00 92.94 86 LEU A CA 1
ATOM 671 C C . LEU A 1 86 ? -12.979 5.888 19.643 1.00 92.94 86 LEU A C 1
ATOM 673 O O . LEU A 1 86 ? -14.167 5.635 19.820 1.00 92.94 86 LEU A O 1
ATOM 677 N N . GLU A 1 87 ? -12.003 5.244 20.281 1.00 88.12 87 GLU A N 1
ATOM 678 C CA . GLU A 1 87 ? -12.240 4.195 21.278 1.00 88.12 87 GLU A CA 1
ATOM 679 C C . GLU A 1 87 ? -13.090 4.704 22.448 1.00 88.12 87 GLU A C 1
ATOM 681 O O . GLU A 1 87 ? -14.045 4.039 22.850 1.00 88.12 87 GLU A O 1
ATOM 686 N N . GLU A 1 88 ? -12.817 5.913 22.951 1.00 92.94 88 GLU A N 1
ATOM 687 C CA . GLU A 1 88 ? -13.628 6.551 23.997 1.00 92.94 88 GLU A CA 1
ATOM 688 C C . GLU A 1 88 ? -15.077 6.787 23.549 1.00 92.94 88 GLU A C 1
ATOM 690 O O . GLU A 1 88 ? -16.020 6.495 24.290 1.00 92.94 88 GLU A O 1
ATOM 695 N N . LYS A 1 89 ? -15.272 7.276 22.317 1.00 92.56 89 LYS A N 1
ATOM 696 C CA . LYS A 1 89 ? -16.610 7.497 21.746 1.00 92.56 89 LYS A CA 1
ATOM 697 C C . LYS A 1 89 ? -17.363 6.190 21.526 1.00 92.56 89 LYS A C 1
ATOM 699 O O . LYS A 1 89 ? -18.562 6.144 21.782 1.00 92.56 89 LYS A O 1
ATOM 704 N N . VAL A 1 90 ? -16.678 5.139 21.079 1.00 88.88 90 VAL A N 1
ATOM 705 C CA . VAL A 1 90 ? -17.267 3.801 20.937 1.00 88.88 90 VAL A CA 1
ATOM 706 C C . VAL A 1 90 ? -17.723 3.296 22.300 1.00 88.88 90 VAL A C 1
ATOM 708 O O . VAL A 1 90 ? -18.889 2.950 22.437 1.00 88.88 90 VAL A O 1
ATOM 711 N N . LYS A 1 91 ? -16.874 3.377 23.332 1.00 88.81 91 LYS A N 1
ATOM 712 C CA . LYS A 1 91 ? -17.230 2.990 24.708 1.00 88.81 91 LYS A CA 1
ATOM 713 C C . LYS A 1 91 ? -18.453 3.737 25.238 1.00 88.81 91 LYS A C 1
ATOM 715 O O . LYS A 1 91 ? -19.317 3.148 25.883 1.00 88.81 91 LYS A O 1
ATOM 720 N N . TYR A 1 92 ? -18.526 5.041 24.972 1.00 90.31 92 TYR A N 1
ATOM 721 C CA . TYR A 1 92 ? -19.672 5.865 25.349 1.00 90.31 92 TYR A CA 1
ATOM 722 C C . TYR A 1 92 ? -20.961 5.389 24.665 1.00 90.31 92 TYR A C 1
ATOM 724 O O . TYR A 1 92 ? -21.988 5.225 25.322 1.00 90.31 92 TYR A O 1
ATOM 732 N N . LEU A 1 93 ? -20.904 5.121 23.358 1.00 87.94 93 LEU A N 1
ATOM 733 C CA . LEU A 1 93 ? -22.047 4.633 22.588 1.00 87.94 93 LEU A CA 1
ATOM 734 C C . LEU A 1 93 ? -22.462 3.213 22.993 1.00 87.94 93 LEU A C 1
ATOM 736 O O . LEU A 1 93 ? -23.655 2.954 23.118 1.00 87.94 93 LEU A O 1
ATOM 740 N N . GLU A 1 94 ? -21.511 2.315 23.250 1.00 87.19 94 GLU A N 1
ATOM 741 C CA . GLU A 1 94 ? -21.765 0.974 23.792 1.00 87.19 94 GLU A CA 1
ATOM 742 C C . GLU A 1 94 ? -22.510 1.046 25.129 1.00 87.19 94 GLU A C 1
ATOM 744 O O . GLU A 1 94 ? -23.502 0.343 25.324 1.00 87.19 94 GLU A O 1
ATOM 749 N N . GLY A 1 95 ? -22.088 1.954 26.018 1.00 86.06 95 GLY A N 1
ATOM 750 C CA . GLY A 1 95 ? -22.761 2.213 27.289 1.00 86.06 95 GLY A CA 1
ATOM 751 C C . GLY A 1 95 ? -24.182 2.762 27.125 1.00 86.06 95 GLY A C 1
ATOM 752 O O . GLY A 1 95 ? -25.087 2.317 27.826 1.00 86.06 95 GLY A O 1
ATOM 753 N N . LEU A 1 96 ? -24.402 3.685 26.181 1.00 86.12 96 LEU A N 1
ATOM 754 C CA . LEU A 1 96 ? -25.738 4.222 25.882 1.00 86.12 96 LEU A CA 1
ATOM 755 C C . LEU A 1 96 ? -26.682 3.170 25.299 1.00 86.12 96 LEU A C 1
ATOM 757 O O . LEU A 1 96 ? -27.868 3.151 25.621 1.00 86.12 96 LEU A O 1
ATOM 761 N N . LEU A 1 97 ? -26.163 2.324 24.414 1.00 84.94 97 LEU A N 1
ATOM 762 C CA . LEU A 1 97 ? -26.946 1.323 23.696 1.00 84.94 97 LEU A CA 1
ATOM 763 C C . LEU A 1 97 ? -27.073 0.008 24.476 1.00 84.94 97 LEU A C 1
ATOM 765 O O . LEU A 1 97 ? -27.842 -0.859 24.068 1.00 84.94 97 LEU A O 1
ATOM 769 N N . ASN A 1 98 ? -26.348 -0.139 25.591 1.00 82.88 98 ASN A N 1
ATOM 770 C CA . ASN A 1 98 ? -26.246 -1.366 26.382 1.00 82.88 98 ASN A CA 1
ATOM 771 C C . ASN A 1 98 ? -25.910 -2.597 25.516 1.00 82.88 98 ASN A C 1
ATOM 773 O O . ASN A 1 98 ? -26.422 -3.698 25.725 1.00 82.88 98 ASN A O 1
ATOM 777 N N . ILE A 1 99 ? -25.056 -2.386 24.514 1.00 80.44 99 ILE A N 1
ATOM 778 C CA . ILE A 1 99 ? -24.512 -3.427 23.643 1.00 80.44 99 ILE A CA 1
ATOM 779 C C . ILE A 1 99 ? -23.024 -3.568 23.932 1.00 80.44 99 ILE A C 1
ATOM 781 O O . ILE A 1 99 ? -22.361 -2.612 24.328 1.00 80.44 99 ILE A O 1
ATOM 785 N N . ARG A 1 100 ? -22.483 -4.759 23.705 1.00 73.44 100 ARG A N 1
ATOM 786 C CA . ARG A 1 100 ? -21.041 -4.988 23.745 1.00 73.44 100 ARG A CA 1
ATOM 787 C C . ARG A 1 100 ? -20.574 -5.218 22.317 1.00 73.44 100 ARG A C 1
ATOM 789 O O . ARG A 1 100 ? -21.043 -6.163 21.688 1.00 73.44 100 ARG A O 1
ATOM 796 N N . GLY A 1 101 ? -19.696 -4.366 21.798 1.00 63.06 101 GLY A N 1
ATOM 797 C CA . GLY A 1 101 ? -19.037 -4.630 20.530 1.00 63.06 101 GLY A CA 1
ATOM 798 C C . GLY A 1 101 ? -18.168 -5.878 20.656 1.00 63.06 101 GLY A C 1
ATOM 799 O O . GLY A 1 101 ? -17.363 -6.006 21.581 1.00 63.06 101 GLY A O 1
ATOM 800 N N . GLU A 1 102 ? -18.328 -6.824 19.736 1.00 63.88 102 GLU A N 1
ATOM 801 C CA . GLU A 1 102 ? -17.342 -7.882 19.550 1.00 63.88 102 GLU A CA 1
ATOM 802 C C . GLU A 1 102 ? -16.120 -7.258 18.871 1.00 63.88 102 GLU A C 1
ATOM 804 O O . GLU A 1 102 ? -16.155 -6.885 17.698 1.00 63.88 102 GLU A O 1
ATOM 809 N N . THR A 1 103 ? -15.028 -7.092 19.616 1.00 60.09 103 THR A N 1
ATOM 810 C CA . THR A 1 103 ? -13.758 -6.665 19.034 1.00 60.09 103 THR A CA 1
ATOM 811 C C . THR A 1 103 ? -13.219 -7.790 18.156 1.00 60.09 103 THR A C 1
ATOM 813 O O . THR A 1 103 ? -12.772 -8.831 18.642 1.00 60.09 103 THR A O 1
ATOM 816 N N . VAL A 1 104 ? -13.247 -7.594 16.835 1.00 55.53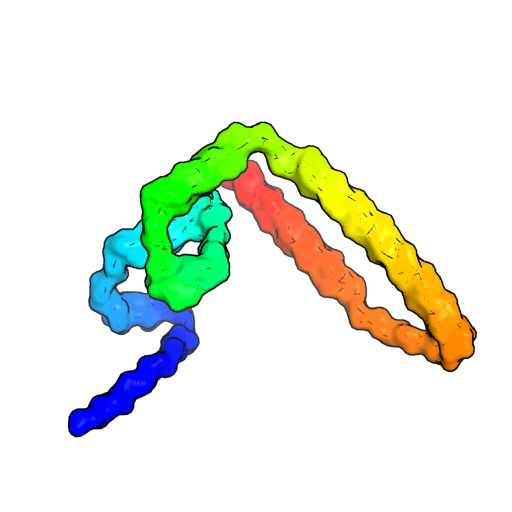 104 VAL A N 1
ATOM 817 C CA . VAL A 1 104 ? -12.557 -8.498 15.911 1.00 55.53 104 VAL A CA 1
ATOM 818 C C . VAL A 1 104 ? -11.056 -8.374 16.181 1.00 55.53 104 VAL A C 1
ATOM 820 O O . VAL A 1 104 ? -10.459 -7.304 16.098 1.00 55.53 104 VAL A O 1
ATOM 823 N N . ASN A 1 105 ? -10.504 -9.501 16.612 1.00 49.97 105 ASN A N 1
ATOM 824 C CA . ASN A 1 105 ? -9.242 -9.708 17.304 1.00 49.97 105 ASN A CA 1
ATOM 825 C C . ASN A 1 105 ? -8.066 -8.773 16.926 1.00 49.97 105 ASN A C 1
ATOM 827 O O . ASN A 1 105 ? -7.464 -8.890 15.856 1.00 49.97 105 ASN A O 1
ATOM 831 N N . VAL A 1 106 ? -7.642 -7.954 17.896 1.00 54.75 106 VAL A N 1
ATOM 832 C CA . VAL A 1 106 ? -6.383 -7.176 17.908 1.00 54.75 106 VAL A CA 1
ATOM 833 C C . VAL A 1 106 ? -5.148 -8.066 17.661 1.00 54.75 106 VAL A C 1
ATOM 835 O O . VAL A 1 106 ? -4.110 -7.575 17.213 1.00 54.75 106 VAL A O 1
ATOM 838 N N . ASN A 1 107 ? -5.263 -9.393 17.839 1.00 53.12 107 ASN A N 1
ATOM 839 C CA . ASN A 1 107 ? -4.224 -10.352 17.455 1.00 53.12 107 ASN A CA 1
ATOM 840 C C . ASN A 1 107 ? -3.821 -10.269 15.984 1.00 53.12 107 ASN A C 1
ATOM 842 O O . ASN A 1 107 ? -2.663 -10.537 15.697 1.00 53.12 107 ASN A O 1
ATOM 846 N N . TYR A 1 108 ? -4.705 -9.891 15.055 1.00 56.81 108 TYR A N 1
ATOM 847 C CA . TYR A 1 108 ? -4.305 -9.765 13.647 1.00 56.81 108 TYR A CA 1
ATOM 848 C C . TYR A 1 108 ? -3.355 -8.583 13.435 1.00 56.81 108 TYR A C 1
ATOM 850 O O . TYR A 1 108 ? -2.379 -8.692 12.697 1.00 56.81 108 TYR A O 1
ATOM 858 N N . PHE A 1 109 ? -3.600 -7.471 14.132 1.00 56.19 109 PHE A N 1
ATOM 859 C CA . PHE A 1 109 ? -2.730 -6.298 14.093 1.00 56.19 109 PHE A CA 1
ATOM 860 C C . PHE A 1 109 ? -1.397 -6.558 14.792 1.00 56.19 109 PHE A C 1
ATOM 862 O O . PHE A 1 109 ? -0.356 -6.227 14.237 1.00 56.19 109 PHE A O 1
ATOM 869 N N . LEU A 1 110 ? -1.408 -7.204 15.962 1.00 58.75 110 LEU A N 1
ATOM 870 C CA . LEU A 1 110 ? -0.178 -7.600 16.656 1.00 58.75 110 LEU A CA 1
ATOM 871 C C . LEU A 1 110 ? 0.608 -8.660 15.874 1.00 58.75 110 LEU A C 1
ATOM 873 O O . LEU A 1 110 ? 1.832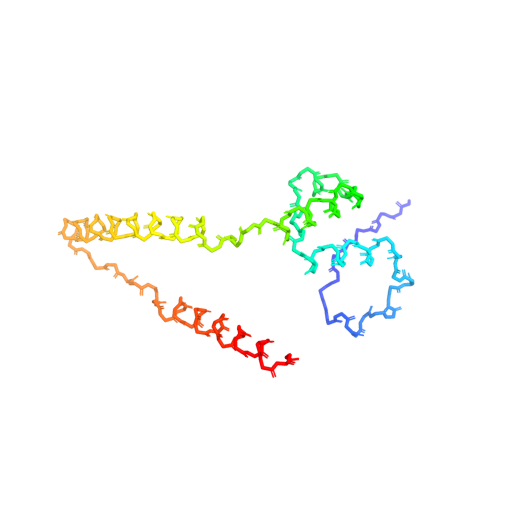 -8.594 15.838 1.00 58.75 110 LEU A O 1
ATOM 877 N N . TYR A 1 111 ? -0.073 -9.594 15.203 1.00 61.88 111 TYR A N 1
ATOM 878 C CA . TYR A 1 111 ? 0.546 -10.569 14.306 1.00 61.88 111 TYR A CA 1
ATOM 879 C C . TYR A 1 111 ? 1.193 -9.882 13.104 1.00 61.88 111 TYR A C 1
ATOM 881 O O . TYR A 1 111 ? 2.361 -10.127 12.831 1.00 61.88 111 TYR A O 1
ATOM 889 N N . LEU A 1 112 ? 0.491 -8.967 12.430 1.00 59.88 112 LEU A N 1
ATOM 890 C CA . LEU A 1 112 ? 1.062 -8.200 11.321 1.00 59.88 112 LEU A CA 1
ATOM 891 C C . LEU A 1 112 ? 2.225 -7.315 11.781 1.00 59.88 112 LEU A C 1
ATOM 893 O O . LEU A 1 112 ? 3.256 -7.291 11.121 1.00 59.88 112 LEU A O 1
ATOM 897 N N . PHE A 1 113 ? 2.107 -6.647 12.931 1.00 65.50 113 PHE A N 1
ATOM 898 C CA . PHE A 1 113 ? 3.183 -5.830 13.495 1.00 65.50 113 PHE A CA 1
ATOM 899 C C . PHE A 1 113 ? 4.406 -6.683 13.860 1.00 65.50 113 PHE A C 1
ATOM 901 O O . PHE A 1 113 ? 5.539 -6.302 13.577 1.00 65.50 113 PHE A O 1
ATOM 908 N N . ARG A 1 114 ? 4.188 -7.876 14.423 1.00 66.19 114 ARG A N 1
ATOM 909 C CA . ARG A 1 114 ? 5.244 -8.853 14.704 1.00 66.19 114 ARG A CA 1
ATOM 910 C C . ARG A 1 114 ? 5.901 -9.365 13.425 1.00 66.19 114 ARG A C 1
ATOM 912 O O . ARG A 1 114 ? 7.117 -9.320 13.336 1.00 66.19 114 ARG A O 1
ATOM 919 N N . VAL A 1 115 ? 5.122 -9.768 12.421 1.00 64.69 115 VAL A N 1
ATOM 920 C CA . VAL A 1 115 ? 5.631 -10.240 11.120 1.00 64.69 115 VAL A CA 1
ATOM 921 C C . VAL A 1 115 ? 6.424 -9.145 10.403 1.00 64.69 115 VAL A C 1
ATOM 923 O O . VAL A 1 115 ? 7.457 -9.424 9.799 1.00 64.69 115 VAL A O 1
ATOM 926 N N . VAL A 1 116 ? 5.970 -7.892 10.474 1.00 67.56 116 VAL A N 1
ATOM 927 C CA . VAL A 1 116 ? 6.685 -6.744 9.899 1.00 67.56 116 VAL A CA 1
ATOM 928 C C . VAL A 1 116 ? 8.014 -6.505 10.622 1.00 67.56 116 VAL A C 1
ATOM 930 O O . VAL A 1 116 ? 9.028 -6.306 9.953 1.00 67.56 116 VAL A O 1
ATOM 933 N N . ASN A 1 117 ? 8.048 -6.587 11.956 1.00 59.50 117 ASN A N 1
ATOM 934 C CA . ASN A 1 117 ? 9.290 -6.443 12.724 1.00 59.50 117 ASN A CA 1
ATOM 935 C C . ASN A 1 117 ? 10.254 -7.626 12.524 1.00 59.50 117 ASN A C 1
ATOM 937 O O . ASN A 1 117 ? 11.433 -7.408 12.273 1.00 59.50 117 ASN A O 1
ATOM 941 N N . GLU A 1 118 ? 9.762 -8.867 12.515 1.00 65.00 118 GLU A N 1
ATOM 942 C CA . GLU A 1 118 ? 10.583 -10.062 12.261 1.00 65.00 118 GLU A CA 1
ATOM 943 C C . GLU A 1 118 ? 11.206 -10.037 10.854 1.00 65.00 118 GLU A C 1
ATOM 945 O O . GLU A 1 118 ? 12.360 -10.428 10.666 1.00 65.00 118 GLU A O 1
ATOM 950 N N . LYS A 1 119 ? 10.481 -9.519 9.852 1.00 55.72 119 LYS A N 1
ATOM 951 C CA . LYS A 1 119 ? 11.055 -9.302 8.519 1.00 55.72 119 LYS A CA 1
ATOM 952 C C . LYS A 1 119 ? 12.116 -8.203 8.527 1.00 55.72 119 LYS A C 1
ATOM 954 O O . LYS A 1 119 ? 13.151 -8.396 7.897 1.00 55.72 119 LYS A O 1
ATOM 959 N N . LYS A 1 120 ? 11.911 -7.098 9.251 1.00 52.66 120 LYS A N 1
ATOM 960 C CA . LYS A 1 120 ? 12.889 -6.001 9.369 1.00 52.66 120 LYS A CA 1
ATOM 961 C C . LYS A 1 120 ? 14.243 -6.493 9.905 1.00 52.66 120 LYS A C 1
ATOM 963 O O . LYS A 1 120 ? 15.275 -6.161 9.325 1.00 52.66 120 LYS A O 1
ATOM 968 N N . ASP A 1 121 ? 14.235 -7.358 10.918 1.00 49.81 121 ASP A N 1
ATOM 969 C CA . ASP A 1 121 ? 15.457 -7.911 11.524 1.00 49.81 121 ASP A CA 1
ATOM 970 C C . ASP A 1 121 ? 16.174 -8.928 10.609 1.00 49.81 121 ASP A C 1
ATOM 972 O O . ASP A 1 121 ? 17.407 -9.014 10.584 1.00 49.81 121 ASP A O 1
ATOM 976 N N . SER A 1 122 ? 15.417 -9.660 9.782 1.00 48.19 122 SER A N 1
ATOM 977 C CA . SER A 1 122 ? 15.969 -10.604 8.800 1.00 48.19 122 SER A CA 1
ATOM 978 C C . SER A 1 122 ? 16.753 -9.913 7.676 1.00 48.19 122 SER A C 1
ATOM 980 O O . SER A 1 122 ? 17.752 -10.459 7.202 1.00 48.19 122 SER A O 1
ATOM 982 N N . TYR A 1 123 ? 16.340 -8.708 7.268 1.00 47.50 123 TYR A N 1
ATOM 983 C CA . TYR A 1 123 ? 17.066 -7.912 6.272 1.00 47.50 123 TYR A CA 1
ATOM 984 C C . TYR A 1 123 ? 18.276 -7.177 6.867 1.00 47.50 123 TYR A C 1
ATOM 986 O O . TYR A 1 123 ? 19.262 -6.989 6.162 1.00 47.50 123 TYR A O 1
ATOM 994 N N . ALA A 1 124 ? 18.244 -6.827 8.157 1.00 48.84 124 ALA A N 1
ATOM 995 C CA . ALA A 1 124 ? 19.384 -6.219 8.851 1.00 48.84 124 ALA A CA 1
ATOM 996 C C . ALA A 1 124 ? 20.543 -7.206 9.102 1.00 48.84 124 ALA A C 1
ATOM 998 O O . ALA A 1 124 ? 21.690 -6.790 9.188 1.00 48.84 124 ALA A O 1
ATOM 999 N N . SER A 1 125 ? 20.258 -8.512 9.176 1.00 48.06 125 SER A N 1
ATOM 1000 C CA . SER A 1 125 ? 21.257 -9.564 9.449 1.00 48.06 125 SER A CA 1
ATOM 1001 C C . SER A 1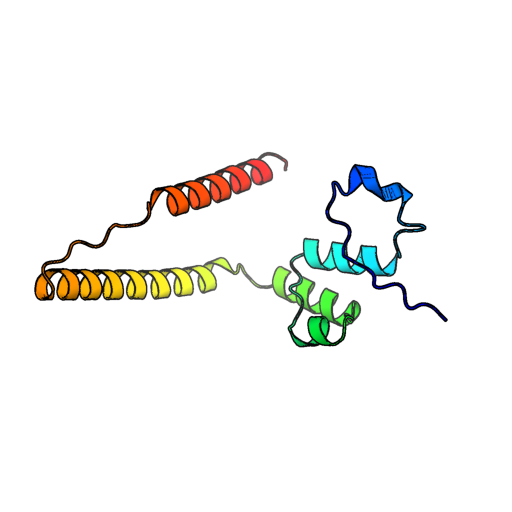 125 ? 21.954 -10.120 8.192 1.00 48.06 125 SER A C 1
ATOM 1003 O O . SER A 1 125 ? 22.717 -11.079 8.286 1.00 48.06 125 SER A O 1
ATOM 1005 N N . LYS A 1 126 ? 21.641 -9.580 7.004 1.00 48.81 126 LYS A N 1
ATOM 1006 C CA . LYS A 1 126 ? 22.188 -10.004 5.696 1.00 48.81 126 LYS A CA 1
ATOM 1007 C C . LYS A 1 126 ? 23.107 -8.956 5.042 1.00 48.81 126 LYS A C 1
ATOM 1009 O O . LYS A 1 126 ? 23.454 -9.115 3.872 1.00 48.81 126 LYS A O 1
ATOM 1014 N N . LEU A 1 127 ? 23.483 -7.918 5.788 1.00 43.69 127 LEU A N 1
ATOM 1015 C CA . LEU A 1 127 ? 24.549 -6.956 5.481 1.00 43.69 127 LEU A CA 1
ATOM 1016 C C . LEU A 1 127 ? 25.766 -7.266 6.356 1.00 43.69 127 LEU A C 1
ATOM 1018 O O . LEU A 1 127 ? 26.893 -7.107 5.842 1.00 43.69 127 LEU A O 1
#

Secondary structure (DSSP, 8-state):
----------S-TTTTGGGSSS--HHHHHHHHHHHTT----HHHHHHT---HHHHHHHHHHHHHSS-THHHHHHHHHHHHHHHHHHHHHHHHHHHHHT-------THHHHHHHHHHHHHHHHHHTT-

Foldseek 3Di:
DDDDDDDDDDDDCVVCVVVDDDPPVQNVLVVVLVVLPQDDDPVCVVVVHDDSVVSVVVSVVVVPDDDPVVVVVVVVVVVVVVVVVVVVVVVVVCVVVVHDDDPPDPVVVVVVVVVVVVVVVVVVVVD

Organism: Brassica cretica (NCBI:txid69181)

Radius of gyration: 22.55 Å; chains: 1; bounding box: 52×35×64 Å

Sequence (127 aa):
MEKVDVKCILGDPELHSDLVEDVDCEFGRVVDLVKRGYRLKRQDWLNGSVDIAVAEAEVDKNNSAPGIDVIDQEKIEFLTKKVVSLEEKVKYLEGLLNIRGETVNVNYFLYLFRVVNEKKDSYASKL

pLDDT: mean 70.52, std 15.03, range [42.41, 93.19]